Protein AF-A0A7J0D3Z9-F1 (afdb_monomer_lite)

Foldseek 3Di:
DWDWDDPDAQDIDTDDDDDDDDDDPPDDDDDDPDDDDDPVVCCGRHPVVPDDDPPPPPPPPPDD

Structure (mmCIF, N/CA/C/O backbone):
data_AF-A0A7J0D3Z9-F1
#
_entry.id   AF-A0A7J0D3Z9-F1
#
loop_
_atom_site.group_PDB
_atom_site.id
_atom_site.type_symbol
_atom_site.label_atom_id
_atom_site.label_alt_id
_atom_site.label_comp_id
_atom_site.label_asym_id
_atom_site.label_entity_id
_atom_site.label_seq_id
_atom_site.pdbx_PDB_ins_code
_atom_site.Cartn_x
_atom_site.Cartn_y
_atom_site.Cartn_z
_atom_site.occupancy
_atom_site.B_iso_or_equiv
_atom_site.auth_seq_id
_atom_site.auth_comp_id
_atom_site.auth_asym_id
_atom_site.auth_atom_id
_atom_site.pdbx_PDB_model_num
ATOM 1 N N . MET A 1 1 ? -11.192 1.304 -1.118 1.00 96.38 1 MET A N 1
ATOM 2 C CA . MET A 1 1 ? -10.392 2.542 -0.937 1.00 96.38 1 MET A CA 1
ATOM 3 C C . MET A 1 1 ? -9.626 2.940 -2.202 1.00 96.38 1 MET A C 1
ATOM 5 O O . MET A 1 1 ? -9.431 2.105 -3.073 1.00 96.38 1 MET A O 1
ATOM 9 N N . ARG A 1 2 ? -9.167 4.198 -2.318 1.00 97.00 2 ARG A N 1
ATOM 10 C CA . ARG A 1 2 ? -8.226 4.626 -3.377 1.00 97.00 2 ARG A CA 1
ATOM 11 C C . ARG A 1 2 ? -6.783 4.348 -2.947 1.00 97.00 2 ARG A C 1
ATOM 13 O O . ARG A 1 2 ? -6.439 4.674 -1.813 1.00 97.00 2 ARG A O 1
ATOM 20 N N . ALA A 1 3 ? -5.953 3.807 -3.835 1.00 97.50 3 ALA A N 1
ATOM 21 C CA . ALA A 1 3 ? -4.540 3.521 -3.571 1.00 97.50 3 ALA A CA 1
ATOM 22 C C . ALA A 1 3 ? -3.673 3.757 -4.816 1.00 97.50 3 ALA A C 1
ATOM 24 O O . ALA A 1 3 ? -4.165 3.640 -5.936 1.00 97.50 3 ALA A O 1
ATOM 25 N N . LEU A 1 4 ? -2.391 4.080 -4.615 1.00 95.88 4 LEU A N 1
ATOM 26 C CA . LEU A 1 4 ? -1.398 4.110 -5.690 1.00 95.88 4 LEU A CA 1
ATOM 27 C C . LEU A 1 4 ? -0.920 2.675 -5.969 1.00 95.88 4 LEU A C 1
ATOM 29 O O . LEU A 1 4 ? -0.421 2.013 -5.062 1.00 95.88 4 LEU A O 1
ATOM 33 N N . THR A 1 5 ? -1.101 2.196 -7.198 1.00 95.31 5 THR A N 1
ATOM 34 C CA . THR A 1 5 ? -0.763 0.844 -7.663 1.00 95.31 5 THR A CA 1
ATOM 35 C C . THR A 1 5 ? 0.334 0.891 -8.727 1.00 95.31 5 THR A C 1
ATOM 37 O O . THR A 1 5 ? 0.461 1.870 -9.467 1.00 95.31 5 THR A O 1
ATOM 40 N N . TYR A 1 6 ? 1.164 -0.153 -8.773 1.00 93.19 6 TYR A N 1
ATOM 41 C CA . TYR A 1 6 ? 2.281 -0.284 -9.709 1.00 93.19 6 TYR A CA 1
ATOM 42 C C . TYR A 1 6 ? 1.931 -1.263 -10.827 1.00 93.19 6 TYR A C 1
ATOM 44 O O . TYR A 1 6 ? 1.814 -2.462 -10.575 1.00 93.19 6 TYR A O 1
ATOM 52 N N . GLN A 1 7 ? 1.826 -0.751 -12.054 1.00 93.50 7 GLN A N 1
ATOM 53 C CA . GLN A 1 7 ? 1.413 -1.520 -13.234 1.00 93.50 7 GLN A CA 1
ATOM 54 C C . GLN A 1 7 ? 2.596 -1.878 -14.142 1.00 93.50 7 GLN A C 1
ATOM 56 O O . GLN A 1 7 ? 2.450 -2.626 -15.109 1.00 93.50 7 GLN A O 1
ATOM 61 N N . GLY A 1 8 ? 3.784 -1.361 -13.831 1.00 87.31 8 GLY A N 1
ATOM 62 C CA . GLY A 1 8 ? 5.011 -1.655 -14.547 1.00 87.31 8 GLY A CA 1
ATOM 63 C C . GLY A 1 8 ? 5.964 -0.472 -14.562 1.00 87.31 8 GLY A C 1
ATOM 64 O O . GLY A 1 8 ? 5.742 0.569 -13.944 1.00 87.31 8 GLY A O 1
ATOM 65 N N . LYS A 1 9 ? 7.065 -0.635 -15.293 1.00 87.44 9 LYS A N 1
ATOM 66 C CA . LYS A 1 9 ? 8.099 0.392 -15.417 1.00 87.44 9 LYS A CA 1
ATOM 67 C C . LYS A 1 9 ? 7.483 1.715 -15.880 1.00 87.44 9 LYS A C 1
ATOM 69 O O . LYS A 1 9 ? 6.957 1.792 -16.987 1.00 87.44 9 LYS A O 1
ATOM 74 N N . ARG A 1 10 ? 7.622 2.755 -15.053 1.00 87.06 10 ARG A N 1
ATOM 75 C CA . ARG A 1 10 ? 7.049 4.095 -15.266 1.00 87.06 10 ARG A CA 1
ATOM 76 C C . ARG A 1 10 ? 5.522 4.117 -15.450 1.00 87.06 10 ARG A C 1
ATOM 78 O O . ARG A 1 10 ? 5.003 5.095 -15.978 1.00 87.06 10 ARG A O 1
ATOM 85 N N . ASP A 1 11 ? 4.811 3.086 -14.995 1.00 91.12 11 ASP A N 1
ATOM 86 C CA . ASP A 1 11 ? 3.347 3.043 -14.970 1.00 91.12 11 ASP A CA 1
ATOM 87 C C . ASP A 1 11 ? 2.871 2.821 -13.530 1.00 91.12 11 ASP A C 1
ATOM 89 O O . ASP A 1 11 ? 2.889 1.708 -12.998 1.00 91.12 11 ASP A O 1
ATOM 93 N N . VAL A 1 12 ? 2.477 3.919 -12.885 1.00 93.31 12 VAL A N 1
ATOM 94 C CA . VAL A 1 12 ? 1.798 3.916 -11.588 1.00 93.31 12 VAL A CA 1
ATOM 95 C C . VAL A 1 12 ? 0.479 4.653 -11.724 1.00 93.31 12 VAL A C 1
ATOM 97 O O . VAL A 1 12 ? 0.392 5.680 -12.400 1.00 93.31 12 VAL A O 1
ATOM 100 N N . ARG A 1 13 ? -0.564 4.132 -11.085 1.00 96.06 13 ARG A N 1
ATOM 101 C CA . ARG A 1 13 ? -1.927 4.657 -11.213 1.00 96.06 13 ARG A CA 1
ATOM 102 C C . ARG A 1 13 ? -2.578 4.764 -9.853 1.00 96.06 13 ARG A C 1
ATOM 104 O O . ARG A 1 13 ? -2.181 4.091 -8.913 1.00 96.06 13 ARG A O 1
ATOM 111 N N . VAL A 1 14 ? -3.586 5.622 -9.743 1.00 97.38 14 VAL A N 1
ATOM 112 C CA . VAL A 1 14 ? -4.460 5.622 -8.571 1.00 97.38 14 VAL A CA 1
ATO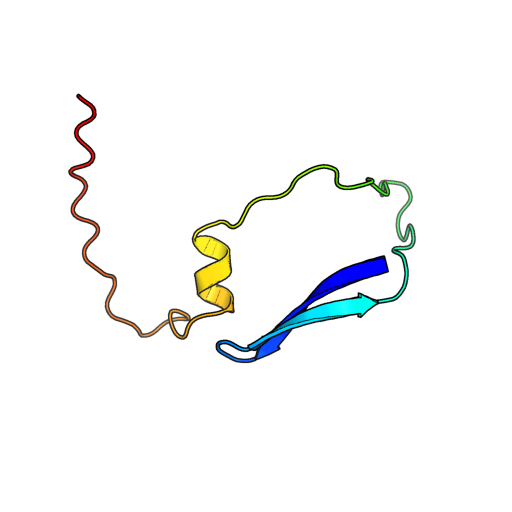M 113 C C . VAL A 1 14 ? -5.715 4.852 -8.930 1.00 97.38 14 VAL A C 1
ATOM 115 O O . VAL A 1 14 ? -6.513 5.312 -9.745 1.00 97.38 14 VAL A O 1
ATOM 118 N N . GLU A 1 15 ? -5.892 3.699 -8.304 1.00 98.19 15 GLU A N 1
ATOM 119 C CA . GLU A 1 15 ? -7.006 2.794 -8.564 1.00 98.19 15 GLU A CA 1
ATOM 120 C C . GLU A 1 15 ? -7.887 2.640 -7.323 1.00 98.19 15 GLU A C 1
ATOM 122 O O . GLU A 1 15 ? -7.504 2.993 -6.202 1.00 98.19 15 GLU A O 1
ATOM 127 N N . THR A 1 16 ? -9.105 2.138 -7.532 1.00 98.25 16 THR A N 1
ATOM 128 C CA . THR A 1 16 ? -9.984 1.732 -6.433 1.00 98.25 16 THR A CA 1
ATOM 129 C C . THR A 1 16 ? -9.735 0.261 -6.143 1.00 98.25 16 THR A C 1
ATOM 131 O O . THR A 1 16 ? -9.972 -0.588 -6.996 1.00 98.25 16 THR A O 1
ATOM 134 N N . VAL A 1 17 ? -9.267 -0.029 -4.935 1.00 97.25 17 VAL A N 1
ATOM 135 C CA . VAL A 1 17 ? -8.943 -1.374 -4.449 1.00 97.25 17 VAL A CA 1
ATOM 136 C C . VAL A 1 17 ? -9.831 -1.733 -3.250 1.00 97.25 17 VAL A C 1
ATOM 138 O O . VAL A 1 17 ? -10.408 -0.826 -2.634 1.00 97.25 17 VAL A O 1
ATOM 141 N N . PRO A 1 18 ? -9.977 -3.022 -2.892 1.00 98.00 18 PRO A N 1
ATOM 142 C CA . PRO A 1 18 ? -10.690 -3.422 -1.681 1.00 98.00 18 PRO A CA 1
ATOM 143 C C . PRO A 1 18 ? -10.127 -2.747 -0.428 1.00 98.00 18 PRO A C 1
ATOM 145 O O . PRO A 1 18 ? -8.937 -2.443 -0.355 1.00 98.00 18 PRO A O 1
ATOM 148 N N . ASP A 1 19 ? -10.984 -2.508 0.561 1.00 97.56 19 ASP A N 1
ATOM 149 C CA . ASP A 1 19 ? -10.531 -2.008 1.859 1.00 97.56 19 ASP A CA 1
ATOM 150 C C . ASP A 1 19 ? -9.690 -3.074 2.589 1.00 97.56 19 ASP A C 1
ATOM 152 O O . ASP A 1 19 ? -9.951 -4.276 2.432 1.00 97.56 19 ASP A O 1
ATOM 156 N N . PRO A 1 20 ? -8.671 -2.665 3.370 1.00 96.69 20 PRO A N 1
ATOM 157 C CA . PRO A 1 20 ? -7.791 -3.584 4.067 1.00 96.69 20 PRO A CA 1
ATOM 158 C C . PRO A 1 20 ? -8.574 -4.347 5.129 1.00 96.69 20 PRO A C 1
ATOM 160 O O . PRO A 1 20 ? -9.538 -3.846 5.711 1.00 96.69 20 PRO A O 1
ATOM 163 N N . LYS A 1 21 ? -8.126 -5.568 5.401 1.00 97.31 21 LYS A N 1
ATOM 164 C CA . LYS A 1 21 ? -8.681 -6.430 6.441 1.00 97.31 21 LYS A CA 1
ATOM 165 C C . LYS A 1 21 ? -7.570 -6.799 7.410 1.00 97.31 21 LYS A C 1
ATOM 167 O O . LYS A 1 21 ? -6.446 -7.034 6.978 1.00 97.31 21 LYS A O 1
ATOM 172 N N . ILE A 1 22 ? -7.918 -6.854 8.690 1.00 97.94 22 ILE A N 1
ATOM 173 C CA . ILE A 1 22 ? -7.074 -7.414 9.748 1.00 97.94 22 ILE A CA 1
ATOM 174 C C . ILE A 1 22 ? -6.871 -8.903 9.448 1.00 97.94 22 ILE A C 1
ATOM 176 O O . ILE A 1 22 ? -7.860 -9.606 9.227 1.00 97.94 22 ILE A O 1
ATOM 180 N N . GLN A 1 23 ? -5.618 -9.357 9.394 1.00 98.00 23 GLN A N 1
ATOM 181 C CA . GLN A 1 23 ? -5.273 -10.764 9.155 1.00 98.00 23 GLN A CA 1
ATOM 182 C C . GLN A 1 23 ? -4.756 -11.411 10.435 1.00 98.00 23 GLN A C 1
ATOM 184 O O . GLN A 1 23 ? -5.181 -12.515 10.770 1.00 98.00 23 GLN A O 1
ATOM 189 N N . ASP A 1 24 ? -3.931 -10.679 11.181 1.00 98.31 24 ASP A N 1
ATOM 190 C CA . ASP A 1 24 ? -3.337 -11.135 12.429 1.00 98.31 24 ASP A CA 1
ATOM 191 C C . ASP A 1 24 ? -3.816 -10.299 13.630 1.00 98.31 24 ASP A C 1
ATOM 193 O O . ASP A 1 24 ? -4.174 -9.127 13.480 1.00 98.31 24 ASP A O 1
ATOM 197 N N . PRO A 1 25 ? -3.801 -10.853 14.861 1.00 98.06 25 PRO A N 1
ATOM 198 C CA . PRO A 1 25 ? -4.252 -10.142 16.065 1.00 98.06 25 PRO A CA 1
ATOM 199 C C . PRO A 1 25 ? -3.493 -8.845 16.378 1.00 98.06 25 PRO A C 1
ATOM 201 O O . PRO A 1 25 ? -3.949 -8.047 17.194 1.00 98.06 25 PRO A O 1
ATOM 204 N N . THR A 1 26 ? -2.319 -8.655 15.777 1.00 98.31 26 THR A N 1
ATOM 205 C CA . THR A 1 26 ? -1.445 -7.496 15.990 1.00 98.31 26 THR A CA 1
ATOM 206 C C . THR A 1 26 ? -1.612 -6.397 14.944 1.00 98.31 26 THR A C 1
ATOM 208 O O . THR A 1 26 ? -0.942 -5.369 15.044 1.00 98.31 26 THR A O 1
ATOM 211 N N . ASP A 1 27 ? -2.472 -6.587 13.944 1.00 98.31 27 ASP A N 1
ATOM 212 C CA . ASP A 1 27 ? -2.669 -5.596 12.890 1.00 98.31 27 ASP A CA 1
ATOM 213 C C . ASP A 1 27 ? -3.523 -4.414 13.365 1.00 98.31 27 ASP A C 1
ATOM 215 O O . ASP A 1 27 ? -4.393 -4.523 14.232 1.00 98.31 27 ASP A O 1
ATOM 219 N N . VAL A 1 28 ? -3.328 -3.266 12.717 1.00 97.75 28 VAL A N 1
ATOM 220 C CA . VAL A 1 28 ? -4.189 -2.092 12.868 1.00 97.75 28 VAL A CA 1
ATOM 221 C C . VAL A 1 28 ? -4.426 -1.438 11.511 1.00 97.75 28 VAL A C 1
ATOM 223 O O . VAL A 1 28 ? -3.529 -1.353 10.674 1.00 97.75 28 VAL A O 1
ATOM 226 N N . ILE A 1 29 ? -5.644 -0.941 11.293 1.00 98.00 29 ILE A N 1
ATOM 227 C CA . ILE A 1 29 ? -5.991 -0.152 10.108 1.00 98.00 29 ILE A CA 1
ATOM 228 C C . ILE A 1 29 ? -5.869 1.331 10.457 1.00 98.00 29 ILE A C 1
ATOM 230 O O . ILE A 1 29 ? -6.538 1.827 11.363 1.00 98.00 29 ILE A O 1
ATOM 234 N N . VAL A 1 30 ? -5.035 2.051 9.705 1.00 97.19 30 VAL A N 1
ATOM 235 C CA . VAL A 1 30 ? -4.789 3.486 9.899 1.00 97.19 30 VAL A CA 1
ATOM 236 C C . VAL A 1 30 ? -5.406 4.286 8.756 1.00 97.19 30 VAL A C 1
ATOM 238 O O . VAL A 1 30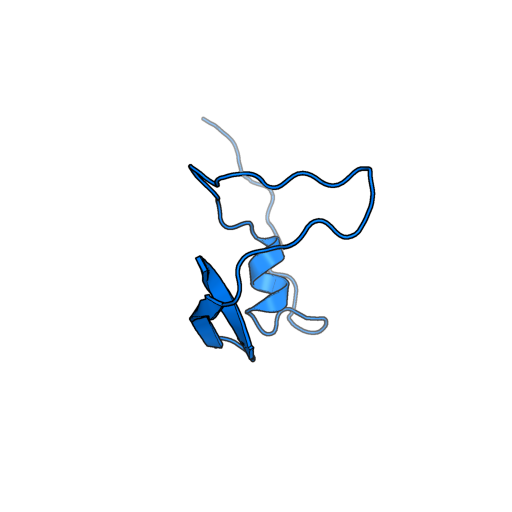 ? -5.160 4.014 7.581 1.00 97.19 30 VAL A O 1
ATOM 241 N N . LYS A 1 31 ? -6.170 5.332 9.091 1.00 97.00 31 LYS A N 1
ATOM 242 C CA . LYS A 1 31 ? -6.610 6.332 8.112 1.00 97.00 31 LYS A CA 1
ATOM 243 C C . LYS A 1 31 ? -5.454 7.283 7.809 1.00 97.00 31 LYS A C 1
ATOM 245 O O . LYS A 1 31 ? -5.119 8.135 8.628 1.00 97.00 31 LYS A O 1
ATOM 250 N N . ILE A 1 32 ? -4.875 7.155 6.621 1.00 96.19 32 ILE A N 1
ATOM 251 C CA . ILE A 1 32 ? -3.776 8.015 6.175 1.00 96.19 32 ILE A CA 1
ATOM 252 C C . ILE A 1 32 ? -4.273 9.456 5.997 1.00 96.19 32 ILE A C 1
ATOM 254 O O . ILE A 1 32 ? -5.206 9.709 5.235 1.00 96.19 32 ILE A O 1
ATOM 258 N N . THR A 1 33 ? -3.649 10.401 6.701 1.00 97.62 33 THR A N 1
ATOM 259 C CA . THR A 1 33 ? -3.895 11.849 6.561 1.00 97.62 33 THR A CA 1
ATOM 260 C C . THR A 1 33 ? -2.864 12.520 5.658 1.00 97.62 33 THR A C 1
ATOM 262 O O . THR A 1 33 ? -3.189 13.476 4.960 1.00 97.62 33 THR A O 1
ATOM 265 N N . SER A 1 34 ? -1.634 12.004 5.656 1.00 96.81 34 SER A N 1
ATOM 266 C CA . SER A 1 34 ? -0.528 12.446 4.815 1.00 96.81 34 SER A CA 1
ATOM 267 C C . SER A 1 34 ? 0.425 11.282 4.549 1.00 96.81 34 SER A C 1
ATOM 269 O O . SER A 1 34 ? 0.570 10.386 5.381 1.00 96.81 34 SER A O 1
ATOM 271 N N . THR A 1 35 ? 1.063 11.297 3.384 1.00 95.88 35 THR A N 1
ATOM 272 C CA . THR A 1 35 ? 2.122 10.365 2.993 1.00 95.88 35 THR A CA 1
ATOM 273 C C . THR A 1 35 ? 3.084 11.078 2.044 1.00 95.88 35 THR A C 1
ATOM 275 O O . THR A 1 35 ? 2.707 12.063 1.405 1.00 95.88 35 THR A O 1
ATOM 278 N N . GLY A 1 36 ? 4.328 10.616 1.972 1.00 94.25 36 GLY A N 1
ATOM 279 C CA . GLY A 1 36 ? 5.373 11.200 1.135 1.00 94.25 36 GLY A CA 1
ATOM 280 C C . GLY A 1 36 ? 5.942 10.183 0.155 1.00 94.25 36 GLY A C 1
ATOM 281 O O . GLY A 1 36 ? 5.805 8.980 0.355 1.00 94.25 36 GLY A O 1
ATOM 282 N N . ILE A 1 37 ? 6.595 10.684 -0.892 1.00 93.50 37 ILE A N 1
ATOM 283 C CA . ILE A 1 37 ? 7.366 9.864 -1.830 1.00 93.50 37 ILE A CA 1
ATOM 284 C C . ILE A 1 37 ? 8.823 9.875 -1.374 1.00 93.50 37 ILE A C 1
ATOM 286 O O . ILE A 1 37 ? 9.407 10.941 -1.165 1.00 93.50 37 ILE A O 1
ATOM 290 N N . CYS A 1 38 ? 9.413 8.695 -1.238 1.00 92.50 38 CYS A N 1
ATOM 291 C CA . CYS A 1 38 ? 10.823 8.521 -0.928 1.00 92.50 38 CYS A CA 1
ATOM 292 C C . CYS A 1 38 ? 11.621 8.216 -2.204 1.00 92.50 38 CYS A C 1
ATOM 294 O O . CYS A 1 38 ? 11.110 7.639 -3.163 1.00 92.50 38 CYS A O 1
ATOM 296 N N . GLY A 1 39 ? 12.921 8.522 -2.210 1.00 88.31 39 GLY A N 1
ATOM 297 C CA . GLY A 1 39 ? 13.810 8.121 -3.306 1.00 88.31 39 GLY A CA 1
ATOM 298 C C . GLY A 1 39 ? 13.837 6.603 -3.541 1.00 88.31 39 GLY A C 1
ATOM 299 O O . GLY A 1 39 ? 14.055 6.170 -4.670 1.00 88.31 39 GLY A O 1
ATOM 300 N N . SER A 1 40 ? 13.550 5.794 -2.511 1.00 87.56 40 SER A N 1
ATOM 301 C CA . SER A 1 40 ? 13.437 4.336 -2.640 1.00 87.56 40 SER A CA 1
ATOM 302 C C . SER A 1 40 ? 12.292 3.895 -3.550 1.00 87.56 40 SER A C 1
ATOM 304 O O . SER A 1 40 ? 12.424 2.883 -4.234 1.00 87.56 40 SER A O 1
ATOM 306 N N . ASP A 1 41 ? 11.207 4.666 -3.618 1.00 89.56 41 ASP A N 1
ATOM 307 C CA . ASP A 1 41 ? 10.037 4.343 -4.446 1.00 89.56 41 ASP A CA 1
ATOM 308 C C . ASP A 1 41 ? 10.382 4.444 -5.938 1.00 89.56 41 ASP A C 1
ATOM 310 O O . ASP A 1 41 ? 9.851 3.716 -6.782 1.00 89.56 41 ASP A O 1
ATOM 314 N N . LEU A 1 42 ? 11.362 5.293 -6.270 1.00 87.56 42 LEU A N 1
ATOM 315 C CA . LEU A 1 42 ? 11.893 5.413 -7.623 1.00 87.56 42 LEU A CA 1
ATOM 316 C C . LEU A 1 42 ? 12.690 4.177 -8.045 1.00 87.56 42 LEU A C 1
ATOM 318 O O . LEU A 1 42 ? 12.773 3.910 -9.236 1.00 87.56 42 LEU A O 1
ATOM 322 N N . HIS A 1 43 ? 13.240 3.377 -7.126 1.00 84.31 43 HIS A N 1
ATOM 323 C CA . HIS A 1 43 ? 13.888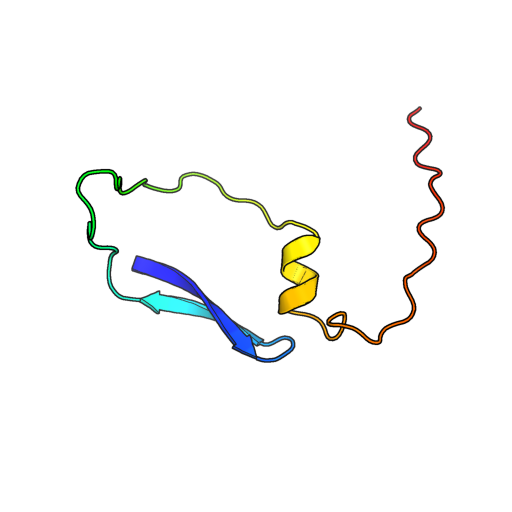 2.112 -7.503 1.00 84.31 43 HIS A CA 1
ATOM 324 C C . HIS A 1 43 ? 12.900 1.079 -8.057 1.00 84.31 43 HIS A C 1
ATOM 326 O O . HIS A 1 43 ? 13.312 0.211 -8.831 1.00 84.31 43 HIS A O 1
ATOM 332 N N . LEU A 1 44 ? 11.629 1.175 -7.651 1.00 78.62 44 LEU A N 1
ATOM 333 C CA . LEU A 1 44 ? 10.526 0.346 -8.134 1.00 78.62 44 LEU A CA 1
ATOM 334 C C . LEU A 1 44 ? 9.923 0.916 -9.430 1.00 78.62 44 LEU A C 1
ATOM 336 O O . LEU A 1 44 ? 9.645 0.173 -10.371 1.00 78.62 44 LEU A O 1
ATOM 340 N N . CYS A 1 45 ? 9.743 2.240 -9.494 1.00 77.38 45 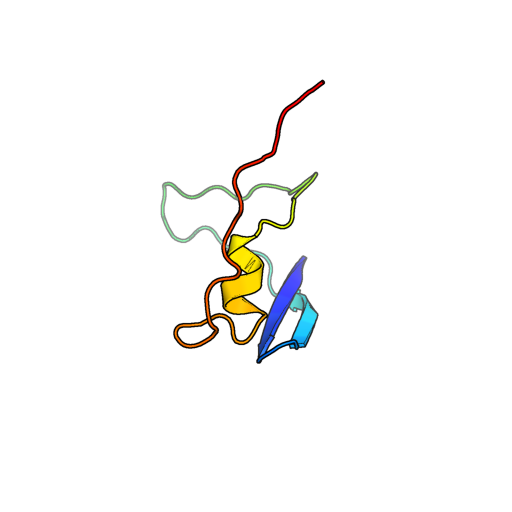CYS A N 1
ATOM 341 C CA . CYS A 1 45 ? 9.129 2.912 -10.644 1.00 77.38 45 CYS A CA 1
ATOM 342 C C . CYS A 1 45 ? 10.074 3.062 -11.850 1.00 77.38 45 CYS A C 1
ATOM 344 O O . CYS A 1 45 ? 9.638 2.966 -13.000 1.00 77.38 45 CYS A O 1
ATOM 346 N N . GLU A 1 46 ? 11.362 3.302 -11.605 1.00 68.44 46 GLU A N 1
ATOM 347 C CA . GLU A 1 46 ? 12.390 3.543 -12.619 1.00 68.44 46 GLU A CA 1
ATOM 348 C C . GLU A 1 46 ? 13.177 2.261 -12.939 1.00 68.44 46 GLU A C 1
ATOM 350 O O . GLU A 1 46 ? 13.276 1.339 -12.136 1.00 68.44 46 GLU A O 1
ATOM 355 N N . ALA A 1 47 ? 13.866 2.245 -14.083 1.00 55.44 47 ALA A N 1
ATOM 356 C CA . ALA A 1 47 ? 14.867 1.224 -14.430 1.00 55.44 47 ALA A CA 1
ATOM 357 C C . ALA A 1 47 ? 16.132 1.231 -13.536 1.00 55.44 47 ALA A C 1
ATOM 359 O O . ALA A 1 47 ? 17.166 0.704 -13.944 1.00 55.44 47 ALA A O 1
ATOM 360 N N . LEU A 1 48 ? 16.100 1.855 -12.353 1.00 55.09 48 LEU A N 1
ATOM 361 C CA . LEU A 1 48 ? 17.242 1.879 -11.432 1.00 55.09 48 LEU A CA 1
ATOM 362 C C . LEU A 1 48 ? 17.438 0.532 -10.714 1.00 55.09 48 LEU A C 1
ATOM 364 O O . LEU A 1 48 ? 18.393 0.364 -9.951 1.00 55.09 48 LEU A O 1
ATOM 368 N N . SER A 1 49 ? 16.565 -0.448 -10.962 1.00 51.59 49 SER A N 1
ATOM 369 C CA . SER A 1 49 ? 16.728 -1.830 -10.526 1.00 51.59 49 SER A CA 1
ATOM 370 C C . SER A 1 49 ? 17.974 -2.445 -11.193 1.00 51.59 49 SER A C 1
ATOM 372 O O . SER A 1 49 ? 17.941 -2.874 -12.339 1.00 51.59 49 SER A O 1
ATOM 374 N N . ARG A 1 50 ? 19.098 -2.445 -10.462 1.00 47.75 50 ARG A N 1
ATOM 375 C CA . ARG A 1 50 ? 20.373 -3.136 -10.761 1.00 47.75 50 ARG A CA 1
ATOM 376 C C . ARG A 1 50 ? 20.844 -3.032 -12.227 1.00 47.75 50 ARG A C 1
ATOM 378 O O . ARG A 1 50 ? 20.846 -4.021 -12.950 1.00 47.75 50 ARG A O 1
ATOM 385 N N . GLY A 1 51 ? 21.338 -1.860 -12.635 1.00 52.78 51 GLY A N 1
ATOM 386 C CA . GLY A 1 51 ? 22.078 -1.735 -13.904 1.00 52.78 51 GLY A CA 1
ATOM 387 C C . GLY A 1 51 ? 22.352 -0.313 -14.394 1.00 52.78 51 GLY A C 1
ATOM 388 O O . GLY A 1 51 ? 23.254 -0.103 -15.197 1.00 52.78 51 GLY A O 1
ATOM 389 N N . SER A 1 52 ? 21.627 0.684 -13.894 1.00 45.84 52 SER A N 1
ATOM 390 C CA . SER A 1 52 ? 21.934 2.089 -14.164 1.00 45.84 52 SER A CA 1
ATOM 391 C C . SER A 1 52 ? 23.226 2.507 -13.444 1.00 45.84 52 SER A C 1
ATOM 393 O O . SER A 1 52 ? 23.339 2.230 -12.241 1.00 45.84 52 SER A O 1
ATOM 395 N N . PRO A 1 53 ? 24.179 3.198 -14.102 1.00 47.88 53 PRO A N 1
ATOM 396 C CA . PRO A 1 53 ? 25.307 3.794 -13.398 1.00 47.88 53 PRO A CA 1
ATOM 397 C C . PRO A 1 53 ? 24.754 4.695 -12.292 1.00 47.88 53 PRO A C 1
ATOM 399 O O . PRO A 1 53 ? 23.892 5.538 -12.547 1.00 47.88 53 PRO A O 1
ATOM 402 N N . LYS A 1 54 ? 25.199 4.473 -11.048 1.00 49.75 54 LYS A N 1
ATOM 403 C CA . LYS A 1 54 ? 24.854 5.361 -9.935 1.00 49.75 54 LYS A CA 1
ATOM 404 C C . LYS A 1 54 ? 25.205 6.785 -10.380 1.00 49.75 54 LYS A C 1
ATOM 406 O O . LYS A 1 54 ? 26.367 6.991 -10.739 1.00 49.75 54 LYS A O 1
ATOM 411 N N . PRO A 1 55 ? 24.283 7.766 -10.353 1.00 47.97 55 PRO A N 1
ATOM 412 C CA . PRO A 1 55 ? 24.726 9.144 -10.381 1.00 47.97 55 PRO A CA 1
ATOM 413 C C . PRO A 1 55 ? 25.639 9.282 -9.170 1.00 47.97 55 PRO A C 1
ATOM 415 O O . PRO A 1 55 ? 25.253 8.936 -8.050 1.00 47.97 55 PRO A O 1
ATOM 418 N N . THR A 1 56 ? 26.888 9.663 -9.412 1.00 52.94 56 THR A N 1
ATOM 419 C CA . THR A 1 56 ? 27.857 9.949 -8.366 1.00 52.94 56 THR A CA 1
ATOM 420 C C . THR A 1 56 ? 27.220 11.029 -7.506 1.00 52.94 56 THR A C 1
ATOM 422 O O . THR A 1 56 ? 27.203 12.199 -7.884 1.00 52.94 56 THR A O 1
ATOM 425 N N . LEU A 1 57 ? 26.603 10.627 -6.394 1.00 44.69 57 LEU A N 1
ATOM 426 C CA . LEU A 1 57 ? 26.103 11.520 -5.365 1.00 44.69 57 LEU A CA 1
ATOM 427 C C . LEU A 1 57 ? 27.334 12.251 -4.840 1.00 44.69 57 LEU A C 1
ATOM 429 O O . LEU A 1 57 ? 28.018 11.791 -3.930 1.00 44.69 57 LEU A O 1
ATOM 433 N N . ARG A 1 58 ? 27.660 13.377 -5.480 1.00 40.06 58 ARG A N 1
ATOM 434 C CA . ARG A 1 58 ? 28.550 14.384 -4.932 1.00 40.06 58 ARG A CA 1
ATOM 435 C C . ARG A 1 58 ? 27.819 14.897 -3.703 1.00 40.06 58 ARG A C 1
ATOM 437 O O . ARG A 1 58 ? 26.915 15.721 -3.798 1.00 40.06 58 ARG A O 1
ATOM 444 N N . THR A 1 59 ? 28.183 14.353 -2.550 1.00 44.62 59 THR A N 1
ATOM 445 C CA . THR A 1 59 ? 27.853 14.890 -1.236 1.00 44.62 59 THR A CA 1
ATOM 446 C C . THR A 1 59 ? 28.488 16.273 -1.124 1.00 44.62 59 THR A C 1
ATOM 448 O O . THR A 1 59 ? 29.581 16.448 -0.597 1.00 44.62 59 THR A O 1
ATOM 451 N N . SER A 1 60 ? 27.820 17.271 -1.684 1.00 47.72 60 SER A N 1
ATOM 452 C CA . SER A 1 60 ? 28.023 18.671 -1.347 1.00 47.72 60 SER A CA 1
ATOM 453 C C . SER A 1 60 ? 26.666 19.327 -1.138 1.00 47.72 60 SER A C 1
ATOM 455 O O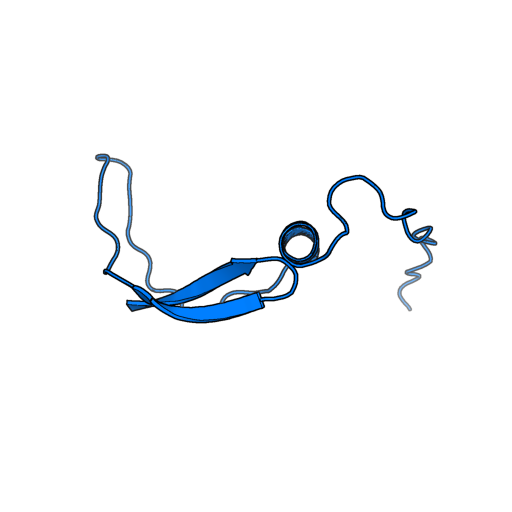 . SER A 1 60 ? 26.387 20.388 -1.681 1.00 47.72 60 SER A O 1
ATOM 457 N N . TRP A 1 61 ? 25.824 18.691 -0.323 1.00 36.88 61 TRP A N 1
ATOM 458 C CA . TRP A 1 61 ? 24.892 19.437 0.512 1.00 36.88 61 TRP A CA 1
ATOM 459 C C . TRP A 1 61 ? 25.725 20.100 1.616 1.00 36.88 61 TRP A C 1
ATOM 461 O O . TRP A 1 61 ? 25.876 19.567 2.711 1.00 36.88 61 TRP A O 1
ATOM 471 N N . ARG A 1 62 ? 26.360 21.234 1.287 1.00 45.00 62 ARG A N 1
ATOM 472 C CA . ARG A 1 62 ? 26.675 22.246 2.298 1.00 45.00 62 ARG A CA 1
ATOM 473 C C . ARG A 1 62 ? 25.375 22.998 2.530 1.00 45.00 62 ARG A C 1
ATOM 475 O O . ARG A 1 62 ? 24.856 23.611 1.602 1.00 45.00 62 ARG A O 1
ATOM 482 N N . ASN A 1 63 ? 24.851 22.889 3.740 1.00 32.22 63 ASN A N 1
ATOM 483 C CA . ASN A 1 63 ? 23.834 23.806 4.226 1.00 32.22 63 ASN A CA 1
ATOM 484 C C . ASN A 1 63 ? 24.469 25.212 4.320 1.00 32.22 63 ASN A C 1
ATOM 486 O O . ASN A 1 63 ? 25.646 25.273 4.700 1.00 32.22 63 ASN A O 1
ATOM 490 N N . PRO A 1 64 ? 23.771 26.304 3.959 1.00 49.91 64 PRO A N 1
ATOM 491 C CA . PRO A 1 64 ? 24.153 27.630 4.437 1.00 49.91 64 PRO A CA 1
ATOM 492 C C . PRO A 1 64 ? 24.088 27.702 5.969 1.00 49.91 64 PRO A C 1
ATOM 494 O O . PRO A 1 64 ? 23.289 26.943 6.573 1.00 49.91 64 PRO A O 1
#

Seco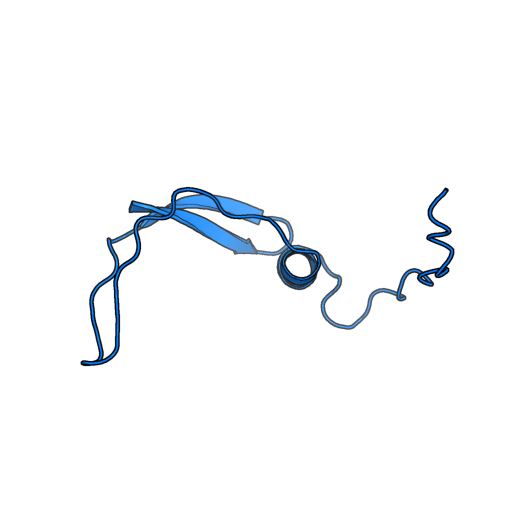ndary structure (DSSP, 8-state):
-EEEEEEETTEEEEEE-PPP---STT------S-----HHHHHHHSTTSS-SPPP---------

Radius of gyration: 17.23 Å; chains: 1; bounding box: 39×39×32 Å

InterPro domains:
  IPR011032 GroES-like superfamily [SSF50129] (1-48)

pLDDT: mean 80.42, std 21.75, range [32.22, 98.31]

Sequence (64 aa):
MRALTYQGKRDVRVETVPDPKIQDPTDVIVKITSTGICGSDLHLCEALSRGSPKPTLRTSWRNP

Organism: Streptomyces microflavus (NCBI:txid1919)